Protein AF-A0A2E2RKD2-F1 (afdb_monomer_lite)

Foldseek 3Di:
DPPVVVVVVVVVVVVVVVVVVVVDPDQDLPDDDDLVRDDAQVNQLCCVPVVVPVVQCVVPPSRGSCVHCNDDPVSNVVRVVPDD

Sequence (84 aa):
MATKSRELAVVVSLLLVSVTVSLAQEFSCTSRKTCKQMRSCGEAVCRFRQCGDRERDGDNDGIPCEAICGKTHAEMKRRLDGGL

Structure (mmCIF, N/CA/C/O backbone):
data_AF-A0A2E2RKD2-F1
#
_entry.id   AF-A0A2E2RKD2-F1
#
loop_
_atom_site.group_PDB
_atom_site.id
_atom_site.type_symbol
_atom_site.label_atom_id
_atom_site.label_alt_id
_atom_site.label_comp_id
_atom_site.label_asym_id
_atom_site.label_entity_id
_atom_site.label_seq_id
_atom_site.pdbx_PDB_ins_code
_atom_site.Cartn_x
_atom_site.Cartn_y
_atom_site.Cartn_z
_atom_site.occupancy
_atom_site.B_iso_or_equiv
_atom_site.auth_seq_id
_atom_site.auth_comp_id
_atom_site.auth_asym_id
_atom_site.auth_atom_id
_atom_site.pdbx_PDB_model_num
ATOM 1 N N . MET A 1 1 ? -36.737 -32.034 26.751 1.00 48.25 1 MET A N 1
ATOM 2 C CA . MET A 1 1 ? -35.515 -32.274 25.944 1.00 48.25 1 MET A CA 1
ATOM 3 C C . MET A 1 1 ? -35.120 -31.039 25.104 1.00 48.25 1 MET A C 1
ATOM 5 O O . MET A 1 1 ? -34.618 -31.198 24.003 1.00 48.25 1 MET A O 1
ATOM 9 N N . ALA A 1 2 ? -35.317 -29.803 25.597 1.00 52.78 2 ALA A N 1
ATOM 10 C CA . ALA A 1 2 ? -35.192 -28.572 24.788 1.00 52.78 2 ALA A CA 1
ATOM 11 C C . ALA A 1 2 ? -33.965 -27.691 25.124 1.00 52.78 2 ALA A C 1
ATOM 13 O O . ALA A 1 2 ? -33.739 -26.674 24.474 1.00 52.78 2 ALA A O 1
ATOM 14 N N . THR A 1 3 ? -33.172 -28.059 26.134 1.00 53.62 3 THR A N 1
ATOM 15 C CA . THR A 1 3 ? -32.029 -27.263 26.617 1.00 53.62 3 THR A CA 1
ATOM 16 C C . THR A 1 3 ? -30.751 -27.533 25.813 1.00 53.62 3 THR A C 1
ATOM 18 O O . THR A 1 3 ? -30.126 -26.589 25.342 1.00 53.62 3 THR A O 1
ATOM 21 N N . LYS A 1 4 ? -30.451 -28.800 25.492 1.00 57.53 4 LYS A N 1
ATOM 22 C CA . LYS A 1 4 ? -29.241 -29.216 24.747 1.00 57.53 4 LYS A CA 1
ATOM 23 C C . LYS A 1 4 ? -29.132 -28.641 23.324 1.00 57.53 4 LYS A C 1
ATOM 25 O O . LYS A 1 4 ? -28.034 -28.399 22.836 1.00 57.53 4 LYS A O 1
ATOM 30 N N . SER A 1 5 ? -30.267 -28.386 22.667 1.00 56.28 5 SER A N 1
ATOM 31 C CA . SER A 1 5 ? -30.306 -27.801 21.316 1.00 56.28 5 SER A CA 1
ATOM 32 C C . SER A 1 5 ? -30.086 -26.282 21.312 1.00 56.28 5 SER A C 1
ATOM 34 O O . SER A 1 5 ? -29.635 -25.735 20.310 1.00 56.28 5 SER A O 1
ATOM 36 N N . ARG A 1 6 ? -30.394 -25.599 22.426 1.00 61.34 6 ARG A N 1
ATOM 37 C CA . ARG A 1 6 ? -30.160 -24.157 22.601 1.00 61.34 6 ARG A CA 1
ATOM 38 C C . ARG A 1 6 ? -28.703 -23.871 22.950 1.00 61.34 6 ARG A C 1
ATOM 40 O O . ARG A 1 6 ? -28.124 -22.938 22.409 1.00 61.34 6 ARG A O 1
ATOM 47 N N . GLU A 1 7 ? -28.100 -24.712 23.784 1.00 64.94 7 GLU A N 1
ATOM 48 C CA . GLU A 1 7 ? -26.682 -24.604 24.146 1.00 64.94 7 GLU A CA 1
ATOM 49 C C . GLU A 1 7 ? -25.770 -24.801 22.928 1.00 64.94 7 GLU A C 1
ATOM 51 O O . GLU A 1 7 ? -24.835 -24.028 22.732 1.00 64.94 7 GLU A O 1
ATOM 56 N N . LEU A 1 8 ? -26.101 -25.757 22.049 1.00 65.25 8 LEU A N 1
ATOM 57 C CA . LEU A 1 8 ? -25.344 -26.010 20.820 1.00 65.25 8 LEU A CA 1
ATOM 58 C C . LEU A 1 8 ? -25.400 -24.826 19.832 1.00 65.25 8 LEU A C 1
ATOM 60 O O . LEU A 1 8 ? -24.402 -24.500 19.196 1.00 65.25 8 LEU A O 1
ATOM 64 N N . ALA A 1 9 ? -26.543 -24.142 19.731 1.00 77.00 9 ALA A N 1
ATOM 65 C CA . ALA A 1 9 ? -26.691 -22.978 18.858 1.00 77.00 9 ALA A CA 1
ATOM 66 C C . 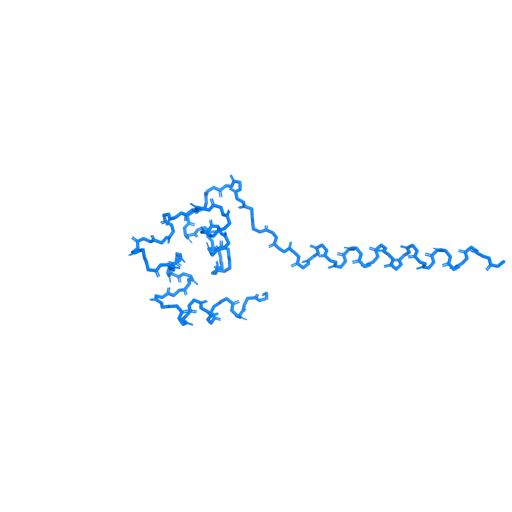ALA A 1 9 ? -25.882 -21.767 19.359 1.00 77.00 9 ALA A C 1
ATOM 68 O O . ALA A 1 9 ? -25.282 -21.048 18.557 1.00 77.00 9 ALA A O 1
ATOM 69 N N . VAL A 1 10 ? -25.823 -21.559 20.680 1.00 75.94 10 VAL A N 1
ATOM 70 C CA . VAL A 1 10 ? -25.060 -20.459 21.292 1.00 75.94 10 VAL A CA 1
ATOM 71 C C . VAL A 1 10 ? -23.559 -20.662 21.096 1.00 75.94 10 VAL A C 1
ATOM 73 O O . VAL A 1 10 ? -22.884 -19.725 20.680 1.00 75.94 10 VAL A O 1
ATOM 76 N N . VAL A 1 11 ? -23.035 -21.876 21.310 1.00 78.12 11 VAL A N 1
ATOM 77 C CA . VAL A 1 11 ? -21.598 -22.148 21.105 1.00 78.12 11 VAL A C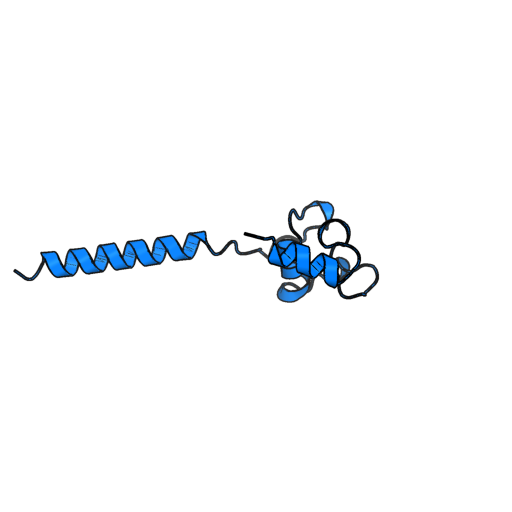A 1
ATOM 78 C C . VAL A 1 11 ? -21.190 -22.043 19.636 1.00 78.12 11 VAL A C 1
ATOM 80 O O . VAL A 1 11 ? -20.139 -21.483 19.346 1.00 78.12 11 VAL A O 1
ATOM 83 N N . VAL A 1 12 ? -22.033 -22.496 18.700 1.00 82.12 12 VAL A N 1
ATOM 84 C CA . VAL A 1 12 ? -21.783 -22.343 17.256 1.00 82.12 12 VAL A CA 1
ATOM 85 C C . VAL A 1 12 ? -21.773 -20.869 16.864 1.00 82.12 12 VAL A C 1
ATOM 87 O O . VAL A 1 12 ? -20.877 -20.432 16.149 1.00 82.12 12 VAL A O 1
ATOM 90 N N . SER A 1 13 ? -22.714 -20.081 17.384 1.00 78.38 13 SER A N 1
ATOM 91 C CA . SER A 1 13 ? -22.768 -18.638 17.127 1.00 78.38 13 SER A CA 1
ATOM 92 C C . SER A 1 13 ? -21.532 -17.917 17.675 1.00 78.38 13 SER A C 1
ATOM 94 O O . SER A 1 13 ? -20.966 -17.063 16.996 1.00 78.38 13 SER A O 1
ATOM 96 N N . LEU A 1 14 ? -21.067 -18.293 18.872 1.00 70.81 14 LEU A N 1
ATOM 97 C CA . LEU A 1 14 ? -19.875 -17.712 19.494 1.00 70.81 14 LEU A CA 1
ATOM 98 C C . LEU A 1 14 ? -18.588 -18.055 18.727 1.00 70.81 14 LEU A C 1
ATOM 100 O O . LEU A 1 14 ? -17.729 -17.194 18.551 1.00 70.81 14 LEU A O 1
ATOM 104 N N . LEU A 1 15 ? -18.469 -19.301 18.254 1.00 71.50 15 LEU A N 1
ATOM 105 C CA . LEU A 1 15 ? -17.338 -19.768 17.447 1.00 71.50 15 LEU A CA 1
ATOM 106 C C . LEU A 1 15 ? -17.306 -19.109 16.062 1.00 71.50 15 LEU A C 1
ATOM 108 O O . LEU A 1 15 ? -16.237 -18.758 15.573 1.00 71.50 15 LEU A O 1
ATOM 112 N N . LEU A 1 16 ? -18.465 -18.904 15.431 1.00 69.50 16 LEU A N 1
ATOM 113 C CA . LEU A 1 16 ? -18.545 -18.194 14.152 1.00 69.50 16 LEU A CA 1
ATOM 114 C C . LEU A 1 16 ? -18.119 -16.726 14.300 1.00 69.50 16 LEU A C 1
ATOM 116 O O . LEU A 1 16 ? -17.367 -16.225 13.468 1.00 69.50 16 LEU A O 1
ATOM 120 N N . VAL A 1 17 ? -18.530 -16.053 15.379 1.00 67.81 17 VAL A N 1
ATOM 121 C CA . VAL A 1 17 ? -18.123 -14.666 15.660 1.00 67.81 17 VAL A CA 1
ATOM 122 C C . VAL A 1 17 ? -16.608 -14.553 15.846 1.00 67.81 17 VAL A C 1
ATOM 124 O O . VAL A 1 17 ? -15.980 -13.701 15.218 1.00 67.81 17 VAL A O 1
ATOM 127 N N . SER A 1 18 ? -15.993 -15.416 16.657 1.00 63.34 18 SER A N 1
ATOM 128 C CA . SER A 1 18 ? -14.555 -15.322 16.941 1.00 63.34 18 SER A CA 1
ATOM 129 C C . SER A 1 18 ? -13.676 -15.579 15.712 1.00 63.34 18 SER A C 1
ATOM 131 O O . SER A 1 18 ? -12.687 -14.872 15.528 1.00 63.34 18 SER A O 1
ATOM 133 N N . VAL A 1 19 ? -14.061 -16.507 14.826 1.00 64.94 19 VAL A N 1
ATOM 134 C CA . VAL A 1 19 ? -13.332 -16.777 13.570 1.00 64.94 19 VAL A CA 1
ATOM 135 C C . VAL A 1 19 ? -13.327 -15.560 12.639 1.00 64.94 19 VAL A C 1
ATOM 137 O O . VAL A 1 19 ? -12.316 -15.283 11.998 1.00 64.94 19 VAL A O 1
ATOM 140 N N . THR A 1 20 ? -14.416 -14.789 12.586 1.00 61.06 20 THR A N 1
ATOM 141 C CA . THR A 1 20 ? -14.496 -13.616 11.695 1.00 61.06 20 THR A CA 1
ATOM 142 C C . THR A 1 20 ? -13.604 -12.446 12.119 1.00 61.06 20 THR A C 1
ATOM 144 O O . THR A 1 20 ? -13.092 -11.737 11.256 1.00 61.06 20 THR A O 1
ATOM 147 N N . VAL A 1 21 ? -13.354 -12.265 13.421 1.00 60.53 21 VAL A N 1
ATOM 148 C CA . VAL A 1 21 ? -12.535 -11.151 13.941 1.00 60.53 21 VAL A CA 1
ATOM 149 C C . VAL A 1 21 ? -11.054 -11.318 13.585 1.00 60.53 21 VAL A C 1
ATOM 151 O O . VAL A 1 21 ? -10.373 -10.335 13.311 1.00 60.53 21 VAL A O 1
ATOM 154 N N . SER A 1 22 ? -10.540 -12.550 13.538 1.00 57.81 22 SER A N 1
ATOM 155 C CA . SER A 1 22 ? -9.116 -12.802 13.274 1.00 57.81 22 SER A CA 1
ATOM 156 C C . SER A 1 22 ? -8.690 -12.595 11.817 1.00 57.81 22 SER A C 1
ATOM 158 O O . SER A 1 22 ? -7.503 -12.400 11.569 1.00 57.81 22 SER A O 1
ATOM 160 N N . LEU A 1 23 ? -9.620 -12.620 10.854 1.00 59.38 23 LEU A N 1
ATOM 161 C CA . LEU A 1 23 ? -9.296 -12.369 9.443 1.00 59.38 23 LEU A CA 1
ATOM 162 C C . LEU A 1 23 ? -9.252 -10.876 9.083 1.00 59.38 23 LEU A C 1
ATOM 164 O O . LEU A 1 23 ? -8.661 -10.513 8.067 1.00 59.38 23 LEU A O 1
ATOM 168 N N . ALA A 1 24 ? -9.834 -10.000 9.903 1.00 59.78 24 ALA A N 1
ATOM 169 C CA . ALA A 1 24 ? -9.823 -8.563 9.668 1.00 59.78 24 ALA A CA 1
ATOM 170 C C . ALA A 1 24 ? -8.588 -7.923 10.323 1.00 59.78 24 ALA A C 1
ATOM 172 O O . ALA A 1 24 ? -8.656 -7.351 11.408 1.00 59.78 24 ALA A O 1
ATOM 173 N N . GLN A 1 25 ? -7.432 -8.002 9.662 1.00 61.41 25 GLN A N 1
ATOM 174 C CA . GLN A 1 25 ? -6.330 -7.088 9.973 1.00 61.41 25 GLN A CA 1
ATOM 175 C C . GLN A 1 25 ? -6.728 -5.676 9.515 1.00 61.41 25 GLN A C 1
ATOM 177 O O . GLN A 1 25 ? -6.499 -5.285 8.372 1.00 61.41 25 GLN A O 1
ATOM 182 N N . GLU A 1 26 ? -7.377 -4.915 10.396 1.00 67.44 26 GLU A N 1
ATOM 183 C CA . GLU A 1 26 ? -7.778 -3.538 10.112 1.00 67.44 26 GLU A CA 1
ATOM 184 C C . GLU A 1 26 ? -6.567 -2.596 10.191 1.00 67.44 26 GLU A C 1
ATOM 186 O O . GLU A 1 26 ? -5.980 -2.362 11.252 1.00 67.44 26 GLU A O 1
ATOM 191 N N . PHE A 1 27 ? -6.169 -2.027 9.052 1.00 77.62 27 PHE A N 1
ATOM 192 C CA . PHE A 1 27 ? -5.157 -0.976 9.025 1.00 77.62 27 PHE A CA 1
ATOM 193 C C . PHE A 1 27 ? -5.749 0.330 9.573 1.00 77.62 27 PHE A C 1
ATOM 195 O O . PHE A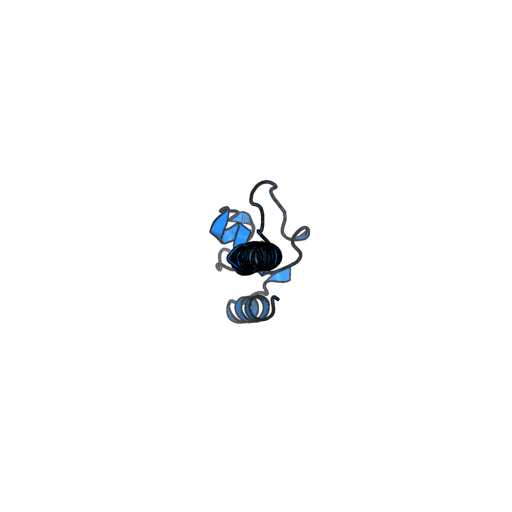 1 27 ? -6.678 0.897 9.006 1.00 77.62 27 PHE A O 1
ATOM 202 N N . SER A 1 28 ? -5.185 0.844 10.667 1.00 79.44 28 SER A N 1
ATOM 203 C CA . SER A 1 28 ? -5.678 2.064 11.316 1.00 79.44 28 SER A CA 1
ATOM 204 C C . SER A 1 28 ? -5.150 3.360 10.675 1.00 79.44 28 SER A C 1
ATOM 206 O O . SER A 1 28 ? -3.955 3.510 10.400 1.00 79.44 28 SER A O 1
ATOM 208 N N . CYS A 1 29 ? -6.043 4.344 10.512 1.00 88.06 29 CYS A N 1
ATOM 209 C CA . CYS A 1 29 ? -5.719 5.704 10.070 1.00 88.06 29 CYS A CA 1
ATOM 210 C C . CYS A 1 29 ? -5.190 6.623 11.191 1.00 88.06 29 CYS A C 1
ATOM 212 O O . CYS A 1 29 ? -4.858 7.778 10.922 1.00 88.06 29 CYS A O 1
ATOM 214 N N . THR A 1 30 ? -5.116 6.164 12.445 1.00 80.00 30 THR A N 1
ATOM 215 C CA . THR A 1 30 ? -4.924 7.058 13.601 1.00 80.00 30 THR A CA 1
ATOM 216 C C . THR A 1 30 ? -3.518 7.654 13.685 1.00 80.00 30 THR A C 1
ATOM 218 O O . THR A 1 30 ? -3.364 8.812 14.062 1.00 80.00 30 THR A O 1
ATOM 221 N N . SER A 1 31 ? -2.477 6.908 13.303 1.00 82.81 31 SER A N 1
ATOM 222 C CA . SER A 1 31 ? -1.094 7.403 13.302 1.00 82.81 31 SER A CA 1
ATOM 223 C C . SER A 1 31 ? -0.564 7.542 11.881 1.00 82.81 31 SER A C 1
ATOM 225 O O . SER A 1 31 ? -0.679 6.636 11.046 1.00 82.81 31 SER A O 1
ATOM 227 N N . ARG A 1 32 ? -0.036 8.725 11.550 1.00 81.56 32 ARG A N 1
ATOM 228 C CA . ARG A 1 32 ? 0.611 8.972 10.256 1.00 81.56 32 ARG A CA 1
ATOM 229 C C . ARG A 1 32 ? 1.899 8.165 10.211 1.00 81.56 32 ARG A C 1
ATOM 231 O O . ARG A 1 32 ? 2.812 8.394 10.998 1.00 81.56 32 ARG A O 1
ATOM 238 N N . LYS A 1 33 ? 1.932 7.178 9.318 1.00 87.25 33 LYS A N 1
ATOM 239 C CA . LYS A 1 33 ? 3.099 6.327 9.083 1.00 87.25 33 LYS A CA 1
ATOM 240 C C . LYS A 1 33 ? 3.775 6.752 7.788 1.00 87.25 33 LYS A C 1
ATOM 242 O O . LYS A 1 33 ? 3.115 6.876 6.759 1.00 87.25 33 LYS A O 1
ATOM 247 N N . THR A 1 34 ? 5.087 6.922 7.846 1.00 91.75 34 THR A N 1
ATOM 248 C CA . THR A 1 34 ? 5.957 7.068 6.672 1.00 91.75 34 THR A CA 1
ATOM 249 C C . THR A 1 34 ? 6.147 5.718 5.985 1.00 91.75 34 THR A C 1
ATOM 251 O O . THR A 1 34 ? 6.040 4.682 6.642 1.00 91.75 34 THR A O 1
ATOM 254 N N . CYS A 1 35 ? 6.482 5.697 4.687 1.00 93.69 35 CYS A N 1
ATOM 255 C CA . CYS A 1 35 ? 6.685 4.456 3.916 1.00 93.69 35 CYS A CA 1
ATOM 256 C C . CYS A 1 35 ? 7.650 3.457 4.578 1.00 93.69 35 CYS A C 1
ATOM 258 O O . CYS A 1 35 ? 7.459 2.253 4.466 1.00 93.69 35 CYS A O 1
ATOM 260 N N . LYS A 1 36 ? 8.639 3.941 5.343 1.00 91.94 36 LYS A N 1
ATOM 261 C CA . LYS A 1 36 ? 9.593 3.102 6.090 1.00 91.94 36 LYS A CA 1
ATOM 262 C C . LYS A 1 36 ? 8.968 2.344 7.269 1.00 91.94 36 LYS A C 1
ATOM 264 O O . LYS A 1 36 ? 9.542 1.368 7.739 1.00 91.94 36 LYS A O 1
ATOM 269 N N . GLN A 1 37 ? 7.831 2.814 7.776 1.00 92.38 37 GLN A N 1
ATOM 270 C CA . GLN A 1 37 ? 7.119 2.222 8.912 1.00 92.38 37 GLN A CA 1
ATOM 271 C C . GLN A 1 37 ? 6.065 1.194 8.480 1.00 92.38 37 GLN A C 1
ATOM 273 O O . GLN A 1 37 ? 5.552 0.473 9.334 1.00 92.38 37 GLN A O 1
ATOM 278 N N . MET A 1 38 ? 5.736 1.123 7.187 1.00 91.50 38 MET A N 1
ATOM 279 C CA . MET A 1 38 ? 4.816 0.121 6.648 1.00 91.50 38 MET A CA 1
ATOM 280 C C . MET A 1 38 ? 5.548 -1.158 6.295 1.00 91.50 38 MET A C 1
ATOM 282 O O . MET A 1 38 ? 6.695 -1.130 5.845 1.00 91.50 38 MET A O 1
ATOM 286 N N . ARG A 1 39 ? 4.864 -2.287 6.476 1.00 89.81 39 ARG A N 1
ATOM 287 C CA . ARG A 1 39 ? 5.444 -3.609 6.206 1.00 89.81 39 ARG A CA 1
ATOM 288 C C . ARG A 1 39 ? 4.884 -4.287 4.962 1.00 89.81 39 ARG A C 1
ATOM 290 O O . ARG A 1 39 ? 5.502 -5.230 4.483 1.00 89.81 39 ARG A O 1
ATOM 297 N N . SER A 1 40 ? 3.769 -3.807 4.415 1.00 92.38 40 SER A N 1
ATOM 298 C CA . SER A 1 40 ? 3.132 -4.413 3.245 1.00 92.38 40 SER A CA 1
ATOM 299 C C . SER A 1 40 ? 2.585 -3.371 2.273 1.00 92.38 40 SER A C 1
ATOM 301 O O . SER A 1 40 ? 2.202 -2.264 2.663 1.00 92.38 40 SER A O 1
ATOM 303 N N . CYS A 1 41 ? 2.510 -3.746 0.992 1.00 94.88 41 CYS A N 1
ATOM 304 C CA . CYS A 1 41 ? 1.843 -2.910 -0.004 1.00 94.88 41 CYS A CA 1
ATOM 305 C C . CYS A 1 41 ? 0.348 -2.726 0.324 1.00 94.88 41 CYS A C 1
ATOM 307 O O . CYS A 1 41 ? -0.197 -1.646 0.115 1.00 94.88 41 CYS A O 1
ATOM 309 N N . GLY A 1 42 ? -0.296 -3.730 0.936 1.00 93.62 42 GLY A N 1
ATOM 310 C CA . GLY A 1 42 ? -1.671 -3.618 1.436 1.00 93.62 42 GLY A CA 1
ATOM 311 C C . GLY A 1 42 ? -1.846 -2.488 2.456 1.00 93.62 42 GLY A C 1
ATOM 312 O O . GLY A 1 42 ? -2.752 -1.670 2.309 1.00 93.62 42 GLY A O 1
ATOM 313 N N . GLU A 1 43 ? -0.935 -2.365 3.429 1.00 92.19 43 GLU A N 1
ATOM 314 C CA . GLU A 1 43 ? -0.950 -1.269 4.410 1.00 92.19 43 GLU A CA 1
ATOM 315 C C . GLU A 1 43 ? -0.737 0.101 3.738 1.00 92.19 43 GLU A C 1
ATOM 317 O O . GLU A 1 43 ? -1.394 1.091 4.085 1.00 92.19 43 GLU A O 1
ATOM 322 N N . ALA A 1 44 ? 0.168 0.169 2.754 1.00 94.50 44 ALA A N 1
ATOM 323 C CA . ALA A 1 44 ? 0.434 1.390 1.995 1.00 94.50 44 ALA A CA 1
ATOM 324 C C . ALA A 1 44 ? -0.792 1.866 1.218 1.00 94.50 44 ALA A C 1
ATOM 326 O O . ALA A 1 44 ? -1.201 3.022 1.368 1.00 94.50 44 ALA A O 1
ATOM 327 N N . VAL A 1 45 ? -1.399 0.957 0.452 1.00 94.00 45 VAL A N 1
ATOM 328 C CA . VAL A 1 45 ? -2.600 1.204 -0.350 1.00 94.00 45 VAL A CA 1
ATOM 329 C C . VAL A 1 45 ? -3.784 1.549 0.535 1.00 94.00 45 VAL A C 1
ATOM 331 O O . VAL A 1 45 ? -4.506 2.496 0.225 1.00 94.00 45 VAL A O 1
ATOM 334 N N . CYS A 1 46 ? -3.968 0.837 1.649 1.00 92.88 46 CYS A N 1
ATOM 335 C CA . CYS A 1 46 ? -5.055 1.115 2.576 1.00 92.88 46 CYS A CA 1
ATOM 336 C C . CYS A 1 46 ? -4.990 2.556 3.061 1.00 92.88 46 CYS A C 1
ATOM 338 O O . CYS A 1 46 ? -5.969 3.286 2.972 1.00 92.88 46 CYS A O 1
ATOM 340 N N . ARG A 1 47 ? -3.827 3.028 3.500 1.00 91.88 47 ARG A N 1
ATOM 341 C CA . ARG A 1 47 ? -3.756 4.398 3.999 1.00 91.88 47 ARG A CA 1
ATOM 342 C C . ARG A 1 47 ? -3.808 5.462 2.901 1.00 91.88 47 ARG A C 1
ATOM 344 O O . ARG A 1 47 ? -4.318 6.549 3.153 1.00 91.88 47 ARG A O 1
ATOM 351 N N . PHE A 1 48 ? -3.268 5.166 1.719 1.00 93.94 48 PHE A N 1
ATOM 352 C CA . PHE A 1 48 ? -3.361 6.058 0.566 1.00 93.94 48 PHE A CA 1
ATOM 353 C C . PHE A 1 48 ? -4.826 6.247 0.150 1.00 93.94 48 PHE A C 1
ATOM 355 O O . PHE A 1 48 ? -5.280 7.377 -0.009 1.00 93.94 48 PHE A O 1
ATOM 362 N N . ARG A 1 49 ? -5.589 5.147 0.050 1.00 92.38 49 ARG A N 1
ATOM 363 C CA . ARG A 1 49 ? -6.980 5.154 -0.429 1.00 92.38 49 ARG A CA 1
ATOM 364 C C . ARG A 1 49 ? -8.013 5.452 0.656 1.00 92.38 49 ARG A C 1
ATOM 366 O O . ARG A 1 49 ? -8.885 6.277 0.422 1.00 92.38 49 ARG A O 1
ATOM 373 N N . GLN A 1 50 ? -7.945 4.796 1.815 1.00 90.69 50 GLN A N 1
ATOM 374 C CA . GLN A 1 50 ? -8.935 4.974 2.890 1.00 90.69 50 GLN A CA 1
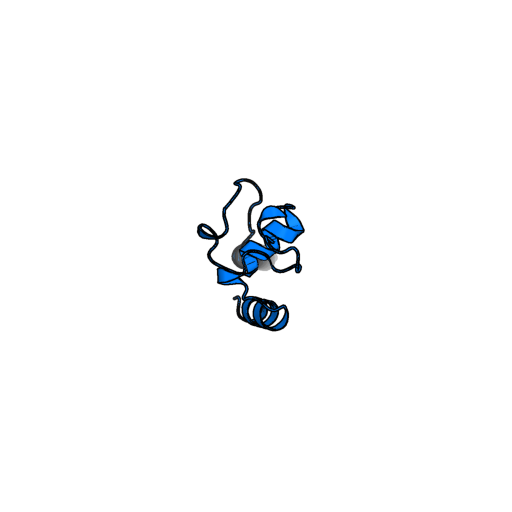ATOM 375 C C . GLN A 1 50 ? -8.664 6.213 3.733 1.00 90.69 50 GLN A C 1
ATOM 377 O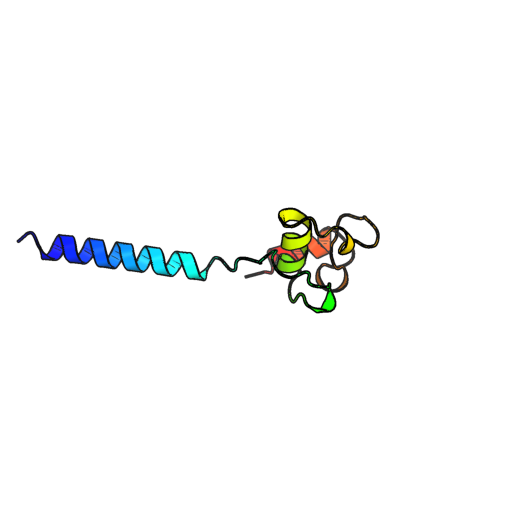 O . GLN A 1 50 ? -9.599 6.917 4.090 1.00 90.69 50 GLN A O 1
ATOM 382 N N . CYS A 1 51 ? -7.401 6.501 4.047 1.00 91.12 51 CYS A N 1
ATOM 383 C CA . CYS A 1 51 ? -7.089 7.606 4.950 1.00 91.12 51 CYS A CA 1
ATOM 384 C C . CYS A 1 51 ? -6.631 8.888 4.239 1.00 91.12 51 CYS A C 1
ATOM 386 O O . CYS A 1 51 ? -6.394 9.889 4.910 1.00 91.12 51 CYS A O 1
ATOM 388 N N . GLY A 1 52 ? -6.457 8.863 2.913 1.00 91.38 52 GLY A N 1
ATOM 389 C CA . GLY A 1 52 ? -6.071 10.039 2.132 1.00 91.38 52 GLY A CA 1
ATOM 390 C C . GLY A 1 52 ? -4.620 10.497 2.322 1.00 91.38 52 GLY A C 1
ATOM 391 O O . GLY A 1 52 ? -4.317 11.664 2.076 1.00 91.38 52 GLY A O 1
ATOM 392 N N . ASP A 1 53 ? -3.710 9.610 2.740 1.00 91.81 53 ASP A N 1
ATOM 393 C CA . ASP A 1 53 ? -2.280 9.923 2.880 1.00 91.81 53 ASP A CA 1
ATOM 394 C C . ASP A 1 53 ? -1.601 10.015 1.495 1.00 91.81 53 ASP A C 1
ATOM 396 O O . ASP A 1 53 ? -0.849 9.123 1.097 1.00 91.81 53 ASP A O 1
ATOM 400 N N . ARG A 1 54 ? -1.886 11.086 0.740 1.00 91.12 54 ARG A N 1
ATOM 401 C CA . ARG A 1 54 ? -1.432 11.253 -0.654 1.00 91.12 54 ARG A CA 1
ATOM 402 C C . ARG A 1 54 ? 0.082 11.383 -0.810 1.00 91.12 54 ARG A C 1
ATOM 404 O O . ARG A 1 54 ? 0.602 10.936 -1.816 1.00 91.12 54 ARG A O 1
ATOM 411 N N . GLU A 1 55 ? 0.800 11.889 0.194 1.00 91.81 55 GLU A N 1
ATOM 412 C CA . GLU A 1 55 ? 2.275 12.015 0.161 1.00 91.81 55 GLU A CA 1
ATOM 413 C C . GLU A 1 55 ? 3.039 10.691 0.041 1.00 91.81 55 GLU A C 1
ATOM 415 O O . GLU A 1 55 ? 4.262 10.685 -0.066 1.00 91.81 55 GLU A O 1
ATOM 420 N N . ARG A 1 56 ? 2.335 9.559 0.121 1.00 93.88 56 ARG A N 1
ATOM 421 C CA . ARG A 1 56 ? 2.919 8.237 -0.101 1.00 93.88 56 ARG A CA 1
ATOM 422 C C . ARG A 1 56 ? 3.210 7.970 -1.571 1.00 93.88 56 ARG A C 1
ATOM 424 O O . ARG A 1 56 ? 4.049 7.123 -1.847 1.00 93.88 56 ARG A O 1
ATOM 431 N N . ASP A 1 57 ? 2.511 8.656 -2.462 1.00 95.56 57 ASP A N 1
ATOM 432 C CA . ASP A 1 57 ? 2.701 8.629 -3.906 1.00 95.56 57 ASP A CA 1
ATOM 433 C C . ASP A 1 57 ? 3.490 9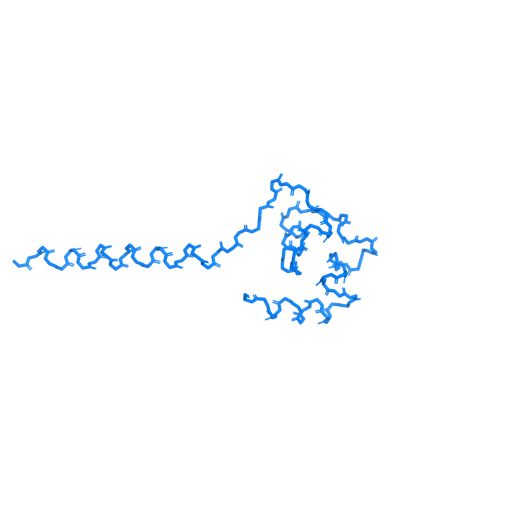.890 -4.291 1.00 95.56 57 ASP A C 1
ATOM 435 O O . ASP A 1 57 ? 2.940 10.988 -4.396 1.00 95.56 57 ASP A O 1
ATOM 439 N N . GLY A 1 58 ? 4.817 9.758 -4.328 1.00 92.88 58 GLY A N 1
ATOM 440 C CA . GLY A 1 58 ? 5.724 10.900 -4.470 1.00 92.88 58 GLY A CA 1
ATOM 441 C C . GLY A 1 58 ? 5.791 11.433 -5.900 1.00 92.88 58 GLY A C 1
ATOM 442 O O . GLY A 1 58 ? 5.958 12.635 -6.107 1.00 92.88 58 GLY A O 1
ATOM 443 N N . ASP A 1 59 ? 5.643 10.546 -6.877 1.00 94.88 59 ASP A N 1
ATOM 444 C CA . ASP A 1 59 ? 5.691 10.813 -8.311 1.00 94.88 59 ASP A CA 1
ATOM 445 C C . ASP A 1 59 ? 4.299 10.935 -8.954 1.00 94.88 59 ASP A C 1
ATOM 447 O O . ASP A 1 59 ? 4.196 11.391 -10.092 1.00 94.88 59 ASP A O 1
ATOM 451 N N . ASN A 1 60 ? 3.232 10.707 -8.180 1.00 94.94 60 ASN A N 1
ATOM 452 C CA . ASN A 1 60 ? 1.827 10.888 -8.561 1.00 94.94 60 ASN A CA 1
ATOM 453 C C . ASN A 1 60 ? 1.372 9.928 -9.669 1.00 94.94 60 ASN A C 1
ATOM 455 O O . ASN A 1 60 ? 0.510 10.267 -10.486 1.00 94.94 60 ASN A O 1
ATOM 459 N N . ASP A 1 61 ? 1.941 8.726 -9.699 1.00 95.62 61 ASP A N 1
ATOM 460 C CA . ASP A 1 61 ? 1.600 7.679 -10.662 1.00 95.62 61 ASP A CA 1
ATOM 461 C C . ASP A 1 61 ? 0.463 6.760 -10.159 1.00 95.62 61 ASP A C 1
ATOM 463 O O . ASP A 1 61 ? -0.031 5.887 -10.885 1.00 95.62 61 ASP A O 1
ATOM 467 N N . GLY A 1 62 ? 0.001 6.981 -8.924 1.00 95.19 62 GLY A N 1
ATOM 468 C CA . GLY A 1 62 ? -1.024 6.199 -8.247 1.00 95.19 62 GLY A CA 1
ATOM 469 C C . GLY A 1 62 ? -0.489 5.003 -7.457 1.00 95.19 62 GLY A C 1
ATOM 470 O O . GLY A 1 62 ? -1.305 4.185 -7.007 1.00 95.19 62 GLY A O 1
ATOM 471 N N . ILE A 1 63 ? 0.831 4.877 -7.280 1.00 96.88 63 ILE A N 1
ATOM 472 C CA . ILE A 1 63 ? 1.488 3.793 -6.549 1.00 96.88 63 ILE A CA 1
ATOM 473 C C . ILE A 1 63 ? 2.096 4.329 -5.243 1.00 96.88 63 ILE A C 1
ATOM 475 O O . ILE A 1 63 ? 3.165 4.932 -5.220 1.00 96.88 63 ILE A O 1
ATOM 479 N N . PRO A 1 64 ? 1.466 4.068 -4.086 1.00 96.62 64 PRO A N 1
ATOM 480 C CA . PRO A 1 64 ? 2.008 4.534 -2.821 1.00 96.62 64 PRO A CA 1
ATOM 481 C C . PRO A 1 64 ? 3.213 3.693 -2.393 1.00 96.62 64 PRO A C 1
ATOM 483 O O . PRO A 1 64 ? 3.175 2.465 -2.428 1.00 96.62 64 PRO A O 1
ATOM 486 N N . CYS A 1 65 ? 4.242 4.342 -1.856 1.00 96.38 65 CYS A N 1
ATOM 487 C CA . CYS A 1 65 ? 5.406 3.695 -1.259 1.00 96.38 65 CYS A CA 1
ATOM 488 C C . CYS A 1 65 ? 6.056 2.650 -2.188 1.00 96.38 65 CYS A C 1
ATOM 490 O O . CYS A 1 65 ? 6.162 1.472 -1.829 1.00 96.38 65 CYS A O 1
ATOM 492 N N . GLU A 1 66 ? 6.543 3.077 -3.357 1.00 95.88 66 GLU A N 1
ATOM 493 C CA . GLU A 1 66 ? 7.135 2.226 -4.408 1.00 95.88 66 GLU A CA 1
ATOM 494 C C . GLU A 1 66 ? 8.197 1.221 -3.918 1.00 95.88 66 GLU A C 1
ATOM 496 O O . GLU A 1 66 ? 8.382 0.157 -4.504 1.00 95.88 66 GLU A O 1
ATOM 501 N N . ALA A 1 67 ? 8.888 1.493 -2.806 1.00 94.50 67 ALA A N 1
ATOM 502 C CA . ALA A 1 67 ? 9.816 0.533 -2.203 1.00 94.50 67 ALA A CA 1
ATOM 503 C C . ALA A 1 67 ? 9.129 -0.801 -1.834 1.00 94.50 67 ALA A C 1
ATOM 505 O O . ALA A 1 67 ? 9.685 -1.883 -2.051 1.00 94.50 67 ALA A O 1
ATOM 506 N N . ILE A 1 68 ? 7.900 -0.735 -1.309 1.00 94.81 68 ILE A N 1
ATOM 507 C CA . ILE A 1 68 ? 7.116 -1.906 -0.895 1.00 94.81 68 ILE A CA 1
ATOM 508 C C . ILE A 1 68 ? 5.987 -2.257 -1.865 1.00 94.81 68 ILE A C 1
ATOM 510 O O . ILE A 1 68 ? 5.591 -3.420 -1.874 1.00 94.81 68 ILE A O 1
ATOM 514 N N . CYS A 1 69 ? 5.542 -1.340 -2.728 1.00 95.81 69 CYS A N 1
ATOM 515 C CA . CYS A 1 69 ? 4.562 -1.627 -3.784 1.00 95.81 69 CYS A CA 1
ATOM 516 C C . CYS A 1 69 ? 5.168 -1.889 -5.175 1.00 95.81 69 CYS A C 1
ATOM 518 O O . CYS A 1 69 ? 4.495 -2.456 -6.028 1.00 95.81 69 CYS A O 1
ATOM 520 N N . GLY A 1 70 ? 6.447 -1.590 -5.398 1.00 94.94 70 GLY A N 1
ATOM 521 C CA . GLY A 1 70 ? 7.068 -1.628 -6.725 1.00 94.94 70 GLY A CA 1
ATOM 522 C C . GLY A 1 70 ? 6.814 -0.345 -7.520 1.00 94.94 70 GLY A C 1
ATOM 523 O O . GLY A 1 70 ? 6.053 0.507 -7.088 1.00 94.94 70 GLY A O 1
ATOM 524 N N . LYS A 1 71 ? 7.456 -0.223 -8.687 1.00 95.75 71 LYS A N 1
ATOM 525 C CA . LYS A 1 71 ? 7.420 0.985 -9.545 1.00 95.75 71 LYS A CA 1
ATOM 526 C C . LYS A 1 71 ? 6.396 0.930 -10.682 1.00 95.75 71 LYS A C 1
ATOM 528 O O . LYS A 1 71 ? 6.436 1.721 -11.614 1.00 95.75 71 LYS A O 1
ATOM 533 N N . THR A 1 72 ? 5.590 -0.128 -10.729 1.00 97.19 72 THR A N 1
ATOM 534 C CA . THR A 1 72 ? 4.613 -0.329 -11.806 1.00 97.19 72 THR A CA 1
ATOM 535 C C . THR A 1 72 ? 3.325 -0.884 -11.233 1.00 97.19 72 THR A C 1
ATOM 537 O O . THR A 1 72 ? 3.346 -1.686 -10.296 1.00 97.19 72 THR A O 1
ATOM 540 N N . HIS A 1 73 ? 2.194 -0.522 -11.839 1.00 95.88 73 HIS A N 1
ATOM 541 C CA . HIS A 1 73 ? 0.880 -1.029 -11.431 1.00 95.88 73 HIS A CA 1
ATOM 542 C C . HIS A 1 73 ? 0.805 -2.560 -11.494 1.00 95.88 73 HIS A C 1
ATOM 544 O O . HIS A 1 73 ? 0.156 -3.188 -10.658 1.00 95.88 73 HIS A O 1
ATOM 550 N N . ALA A 1 74 ? 1.517 -3.177 -12.441 1.00 96.25 74 ALA A N 1
ATOM 551 C CA . ALA A 1 74 ? 1.628 -4.629 -12.541 1.00 96.25 74 ALA A CA 1
ATOM 552 C C . ALA A 1 74 ? 2.366 -5.239 -11.338 1.00 96.25 74 ALA A C 1
ATOM 554 O O . ALA A 1 74 ? 1.969 -6.287 -10.829 1.00 96.25 74 ALA A O 1
ATOM 555 N N . GLU A 1 75 ? 3.434 -4.598 -10.861 1.00 95.81 75 GLU A N 1
ATOM 556 C CA . GLU A 1 75 ? 4.137 -5.053 -9.665 1.00 95.81 75 GLU A CA 1
ATOM 557 C C . GLU A 1 75 ? 3.324 -4.824 -8.394 1.00 95.81 75 GLU A C 1
ATOM 559 O O . GLU A 1 75 ? 3.196 -5.754 -7.598 1.00 95.81 75 GLU A O 1
ATOM 564 N N . MET A 1 76 ? 2.698 -3.653 -8.257 1.00 95.69 76 MET A N 1
ATOM 565 C CA . MET A 1 76 ? 1.791 -3.356 -7.149 1.00 95.69 76 MET A CA 1
ATOM 566 C C . MET A 1 76 ? 0.690 -4.410 -7.054 1.00 95.69 76 MET A C 1
ATOM 568 O O . MET A 1 76 ? 0.467 -4.966 -5.981 1.00 95.69 76 MET A O 1
ATOM 572 N N . LYS A 1 77 ? 0.058 -4.755 -8.183 1.00 95.06 77 LYS A N 1
ATOM 573 C CA . LYS A 1 77 ? -0.963 -5.805 -8.236 1.00 95.06 77 LYS A CA 1
ATOM 574 C C . LYS A 1 77 ? -0.429 -7.151 -7.748 1.00 95.06 77 LYS A C 1
ATOM 576 O O . LYS A 1 77 ? -1.012 -7.733 -6.844 1.00 95.06 77 LYS A O 1
ATOM 581 N N . ARG A 1 78 ? 0.723 -7.603 -8.257 1.00 94.06 78 ARG A N 1
ATOM 582 C CA . ARG A 1 78 ? 1.342 -8.866 -7.812 1.00 94.06 78 ARG A CA 1
ATOM 583 C C . ARG A 1 78 ? 1.628 -8.888 -6.307 1.00 94.06 78 ARG A C 1
ATOM 585 O O . ARG A 1 78 ? 1.430 -9.917 -5.672 1.00 94.06 78 ARG A O 1
ATOM 592 N N . ARG A 1 79 ? 2.079 -7.770 -5.729 1.00 93.38 79 ARG A N 1
ATOM 593 C CA . ARG A 1 79 ? 2.355 -7.666 -4.285 1.00 93.38 79 ARG A CA 1
ATOM 594 C C . ARG A 1 79 ? 1.083 -7.622 -3.432 1.00 93.38 79 ARG A C 1
ATOM 596 O O . ARG A 1 79 ? 1.134 -8.037 -2.280 1.00 93.38 79 ARG A O 1
ATOM 603 N N . LEU A 1 80 ? -0.030 -7.128 -3.976 1.00 91.62 80 LEU A N 1
ATOM 604 C CA . LEU A 1 80 ? -1.339 -7.151 -3.316 1.00 91.62 80 LEU A CA 1
ATOM 605 C C . LEU A 1 80 ? -1.982 -8.542 -3.369 1.00 91.62 80 LEU A C 1
ATOM 607 O O . LEU A 1 80 ? -2.464 -9.014 -2.348 1.00 91.62 80 LEU A O 1
ATOM 611 N N . ASP A 1 81 ? -1.943 -9.212 -4.523 1.00 89.75 81 ASP A N 1
ATOM 612 C CA . ASP A 1 81 ? -2.469 -10.576 -4.690 1.00 89.75 81 ASP A CA 1
ATOM 613 C C . ASP A 1 81 ? -1.695 -11.613 -3.849 1.00 89.75 81 ASP A C 1
ATOM 615 O O . ASP A 1 81 ? -2.236 -12.653 -3.485 1.00 89.75 81 ASP A O 1
ATOM 619 N N . GLY A 1 82 ? -0.433 -11.333 -3.506 1.00 79.56 82 GLY A N 1
ATOM 620 C CA . GLY A 1 82 ? 0.386 -12.189 -2.641 1.00 79.56 82 GLY A CA 1
ATOM 621 C C . GLY A 1 82 ? 0.158 -12.020 -1.131 1.00 79.56 82 GLY A C 1
ATOM 622 O O . GLY A 1 82 ? 0.856 -12.674 -0.360 1.00 79.56 82 GLY A O 1
ATOM 623 N N . GLY A 1 83 ? -0.744 -11.130 -0.698 1.00 61.28 83 GLY A N 1
ATOM 624 C CA . GLY A 1 83 ? -0.927 -10.757 0.709 1.00 61.28 83 GLY A CA 1
ATOM 625 C C . GLY A 1 83 ? -2.064 -11.495 1.423 1.00 61.28 83 GLY A C 1
ATOM 626 O O . GLY A 1 83 ? -3.162 -10.948 1.523 1.00 61.28 83 GLY A O 1
ATOM 627 N N . LEU A 1 84 ? -1.763 -12.687 1.954 1.00 44.84 84 LEU A N 1
ATOM 628 C CA . LEU A 1 84 ? -2.425 -13.288 3.126 1.00 44.84 84 LEU A CA 1
ATOM 629 C C . LEU A 1 84 ? -1.613 -12.949 4.383 1.00 44.84 84 LEU A C 1
ATOM 631 O O . LEU A 1 84 ? -0.371 -13.103 4.321 1.00 44.84 84 LEU A O 1
#

pLDDT: mean 82.74, std 14.72, range [44.84, 97.19]

Secondary structure (DSSP, 8-state):
--SHHHHHHHHHHHHHHHHHHHH-----SSS---GGG---HHHHHHHHHTS--GGG-SSSSS-TTHHHH-SSHHHHHHHHHT--

Radius of gyration: 19.54 Å; chains: 1; bounding box: 45×44×39 Å